Protein AF-A0A0Q2U3I1-F1 (afdb_monomer_lite)

Organism: Mycobacterium gordonae (NCBI:txid1778)

Radius of gyration: 39.9 Å; chains: 1; bounding box: 61×61×127 Å

pLDDT: mean 71.01, std 16.95, range [41.88, 94.06]

Sequence (166 aa):
MLGGHNGNKSGGDVSGTPMISEKFYTLAEVAAELDCGTREIIRRCNGAVVRDECGMRVLPGQVVRELVEQRDAAEAAYRERQRRIRENPAPHPVRERIKARKARKIEFPVLTGSMAERARLQVTATADDSDHSDVREQMQASDNRMEDYMRGALVYRKGPGARKDG

Structure (mmCIF, N/CA/C/O backbone):
data_AF-A0A0Q2U3I1-F1
#
_entry.id   AF-A0A0Q2U3I1-F1
#
loop_
_atom_site.group_PDB
_atom_site.id
_atom_site.type_symbol
_atom_site.label_atom_id
_atom_site.label_alt_id
_atom_site.label_comp_id
_atom_site.label_asym_id
_atom_site.label_entity_id
_atom_site.label_seq_id
_ato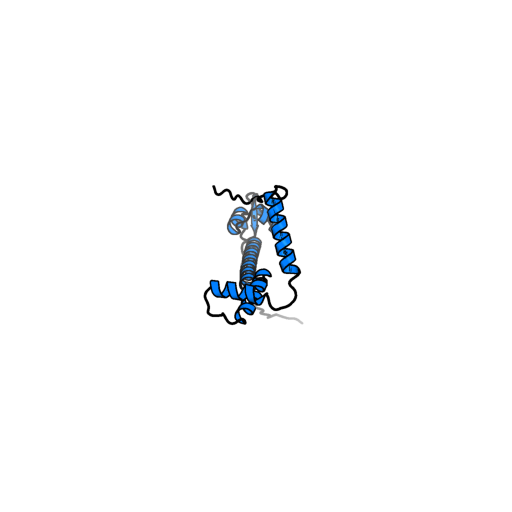m_site.pdbx_PDB_ins_code
_atom_site.Cartn_x
_atom_site.Cartn_y
_atom_site.Cartn_z
_atom_site.occupancy
_atom_site.B_iso_or_equiv
_atom_site.auth_seq_id
_atom_site.auth_comp_id
_atom_site.auth_asym_id
_atom_site.auth_atom_id
_atom_site.pdbx_PDB_model_num
ATOM 1 N N . MET A 1 1 ? -7.786 -40.341 -64.482 1.00 46.62 1 MET A N 1
ATOM 2 C CA . MET A 1 1 ? -7.337 -39.061 -65.073 1.00 46.62 1 MET A CA 1
ATOM 3 C C . MET A 1 1 ? -8.000 -37.946 -64.272 1.00 46.62 1 MET A C 1
ATOM 5 O O . MET A 1 1 ? -9.211 -37.987 -64.138 1.00 46.62 1 MET A O 1
ATOM 9 N N . LEU A 1 2 ? -7.217 -37.254 -63.433 1.00 48.59 2 LEU A N 1
ATOM 10 C CA . LEU A 1 2 ? -6.916 -35.809 -63.550 1.00 48.59 2 LEU A CA 1
ATOM 11 C C . LEU A 1 2 ? -8.190 -34.959 -63.411 1.00 48.59 2 LEU A C 1
ATOM 13 O O . LEU A 1 2 ? -8.972 -34.889 -64.343 1.00 48.59 2 LEU A O 1
ATOM 17 N N . GLY A 1 3 ? -8.506 -34.448 -62.220 1.00 41.88 3 GLY A N 1
ATOM 18 C CA . GLY A 1 3 ? -8.039 -33.136 -61.733 1.00 41.88 3 GLY A CA 1
ATOM 19 C C . GLY A 1 3 ? -9.250 -32.184 -61.763 1.00 41.88 3 GLY A C 1
ATOM 20 O O . GLY A 1 3 ? -10.106 -32.342 -62.615 1.00 41.88 3 GLY A O 1
ATOM 21 N N . GLY A 1 4 ? -9.490 -31.220 -60.886 1.00 48.12 4 GLY A N 1
ATOM 22 C CA . GLY A 1 4 ? -8.778 -30.627 -59.767 1.00 48.12 4 GLY A CA 1
ATOM 23 C C . GLY A 1 4 ? -9.569 -29.377 -59.327 1.00 48.12 4 GLY A C 1
ATOM 24 O O . GLY A 1 4 ? -10.481 -28.949 -60.030 1.00 48.12 4 GLY A O 1
ATOM 25 N N . HIS A 1 5 ? -9.119 -28.774 -58.224 1.00 47.59 5 HIS A N 1
ATOM 26 C CA . HIS A 1 5 ? -9.375 -27.400 -57.751 1.00 47.59 5 HIS A CA 1
ATOM 27 C C . HIS A 1 5 ? -10.687 -27.165 -56.979 1.00 47.59 5 HIS A C 1
ATOM 29 O O . HIS A 1 5 ? -11.778 -27.180 -57.528 1.00 47.59 5 HIS A O 1
ATOM 35 N N . ASN A 1 6 ? -10.626 -27.113 -55.644 1.00 54.56 6 ASN A N 1
ATOM 36 C CA . ASN A 1 6 ? -10.205 -25.983 -54.787 1.00 54.56 6 ASN A CA 1
ATOM 37 C C . ASN A 1 6 ? -11.102 -24.745 -54.897 1.00 54.56 6 ASN A C 1
ATOM 39 O O . ASN A 1 6 ? -11.020 -23.977 -55.850 1.00 54.56 6 ASN A O 1
ATOM 43 N N . GLY A 1 7 ? -11.861 -24.506 -53.827 1.00 49.94 7 GLY A N 1
ATOM 44 C CA . GLY A 1 7 ? -12.614 -23.277 -53.606 1.00 49.94 7 GLY A CA 1
ATOM 45 C C . GLY A 1 7 ? -13.008 -23.074 -52.144 1.00 49.94 7 GLY A C 1
ATOM 46 O O . GLY A 1 7 ? -14.093 -22.573 -51.876 1.00 49.94 7 GLY A O 1
ATOM 47 N N . ASN A 1 8 ? -12.155 -23.472 -51.194 1.00 48.88 8 ASN A N 1
ATOM 48 C CA . ASN A 1 8 ? -12.343 -23.153 -49.780 1.00 48.88 8 ASN A CA 1
ATOM 49 C C . ASN A 1 8 ? -11.997 -21.666 -49.573 1.00 48.88 8 ASN A C 1
ATOM 51 O O . ASN A 1 8 ? -10.859 -21.313 -49.278 1.00 48.88 8 ASN A O 1
ATOM 55 N N . LYS A 1 9 ? -12.966 -20.767 -49.783 1.00 53.22 9 LYS A N 1
ATOM 56 C CA . LYS A 1 9 ? -12.872 -19.372 -49.328 1.00 53.22 9 LYS A CA 1
ATOM 57 C C . LYS A 1 9 ? -13.253 -19.311 -47.850 1.00 53.22 9 LYS A C 1
ATOM 59 O O . LYS A 1 9 ? -14.296 -18.784 -47.483 1.00 53.22 9 LYS A O 1
ATOM 64 N N . SER A 1 10 ? -12.386 -19.841 -46.993 1.00 56.94 10 SER A N 1
ATOM 65 C CA . SER A 1 10 ? -12.297 -19.355 -45.621 1.00 56.94 10 SER A CA 1
ATOM 66 C C . SER A 1 10 ? -11.608 -17.996 -45.688 1.00 56.94 10 SER A C 1
ATOM 68 O O . SER A 1 10 ? -10.380 -17.909 -45.653 1.00 56.94 10 SER A O 1
ATOM 70 N N . GLY A 1 11 ? -12.408 -16.942 -45.853 1.00 46.50 11 GLY A N 1
ATOM 71 C CA . GLY A 1 11 ? -12.020 -15.594 -45.459 1.00 46.50 11 GLY A CA 1
ATOM 72 C C . GLY A 1 11 ? -11.829 -15.602 -43.950 1.00 46.50 11 GLY A C 1
ATOM 73 O O . GLY A 1 11 ? -12.731 -15.253 -43.202 1.00 46.50 11 GLY A O 1
ATOM 74 N N . GLY A 1 12 ? -10.684 -16.120 -43.511 1.00 51.06 12 GLY A N 1
ATOM 75 C CA . GLY A 1 12 ? -10.158 -15.806 -42.203 1.00 51.06 12 GLY A CA 1
ATOM 76 C C . GLY A 1 12 ? -9.795 -14.342 -42.275 1.00 51.06 12 GLY A C 1
ATOM 77 O O . GLY A 1 12 ? -8.766 -13.998 -42.856 1.00 51.06 12 GLY A O 1
ATOM 78 N N . ASP A 1 13 ? -10.677 -13.496 -41.752 1.00 48.12 13 ASP A N 1
ATOM 79 C CA . ASP A 1 13 ? -10.303 -12.165 -41.321 1.00 48.12 13 ASP A CA 1
ATOM 80 C C . ASP A 1 13 ? -9.099 -12.355 -40.409 1.00 48.12 13 ASP A C 1
ATOM 82 O O . ASP A 1 13 ? -9.203 -12.815 -39.269 1.00 48.12 13 ASP A O 1
ATOM 86 N N . VAL A 1 14 ? -7.923 -12.094 -40.972 1.00 52.19 14 VAL A N 1
ATOM 87 C CA . VAL A 1 14 ? -6.693 -11.943 -40.222 1.00 52.19 14 VAL A CA 1
ATOM 88 C C . VAL A 1 14 ? -6.959 -10.699 -39.400 1.00 52.19 14 VAL A C 1
ATOM 90 O O . VAL A 1 14 ? -6.745 -9.578 -39.859 1.00 52.19 14 VAL A O 1
ATOM 93 N N . SER A 1 15 ? -7.541 -10.896 -38.216 1.00 46.38 15 SER A N 1
ATOM 94 C CA . SER A 1 15 ? -7.588 -9.896 -37.173 1.00 46.38 15 SER A CA 1
ATOM 95 C C . SER A 1 15 ? -6.130 -9.576 -36.900 1.00 46.38 15 SER A C 1
ATOM 97 O O . SER A 1 15 ? -5.457 -10.284 -36.150 1.00 46.38 15 SER A O 1
ATOM 99 N N . GLY A 1 16 ? -5.620 -8.576 -37.614 1.00 43.59 16 GLY A N 1
ATOM 100 C CA . GLY A 1 16 ? -4.358 -7.940 -37.332 1.00 43.59 16 GLY A CA 1
ATOM 101 C C . GLY A 1 16 ? -4.506 -7.379 -35.937 1.00 43.59 16 GLY A C 1
ATOM 102 O O . GLY A 1 16 ? -4.966 -6.255 -35.757 1.00 43.59 16 GLY A O 1
ATOM 103 N N . THR A 1 17 ? -4.172 -8.194 -34.939 1.00 50.50 17 THR A N 1
ATOM 104 C CA . THR A 1 17 ? -3.746 -7.686 -33.653 1.00 50.50 17 THR A CA 1
ATOM 105 C C . THR A 1 17 ? -2.685 -6.658 -34.005 1.00 50.50 17 THR A C 1
ATOM 107 O O . THR A 1 17 ? -1.698 -7.016 -34.658 1.00 50.50 17 THR A O 1
ATOM 110 N N . PRO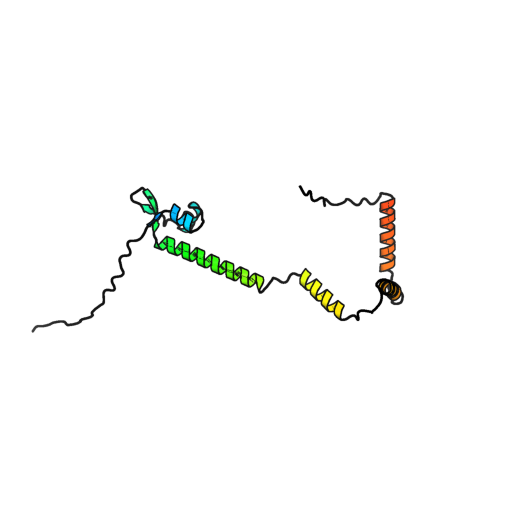 A 1 18 ? -2.902 -5.365 -33.701 1.00 48.12 18 PRO A N 1
ATOM 111 C CA . PRO A 1 18 ? -1.854 -4.398 -33.930 1.00 48.12 18 PRO A CA 1
ATOM 112 C C . PRO A 1 18 ? -0.638 -4.950 -33.197 1.00 48.12 18 PRO A C 1
ATOM 114 O O . PRO A 1 18 ? -0.752 -5.348 -32.035 1.00 48.12 18 PRO A O 1
ATOM 117 N N . MET A 1 19 ? 0.502 -5.048 -33.882 1.00 47.59 19 MET A N 1
ATOM 118 C CA . MET A 1 19 ? 1.770 -5.190 -33.186 1.00 47.59 19 MET A CA 1
ATOM 119 C C . MET A 1 19 ? 1.897 -3.927 -32.345 1.00 47.59 19 MET A C 1
ATOM 121 O O . MET A 1 19 ? 2.321 -2.880 -32.827 1.00 47.59 19 MET A O 1
ATOM 125 N N . ILE A 1 20 ? 1.374 -3.995 -31.119 1.00 57.06 20 ILE A N 1
ATOM 126 C CA . ILE A 1 20 ? 1.499 -2.956 -30.118 1.00 57.06 20 ILE A CA 1
ATOM 127 C C . ILE A 1 20 ? 2.998 -2.893 -29.906 1.00 57.06 20 ILE A C 1
ATOM 129 O O . ILE A 1 20 ? 3.555 -3.767 -29.249 1.00 57.06 20 ILE A O 1
ATOM 133 N N . SER A 1 21 ? 3.643 -1.911 -30.540 1.00 60.81 21 SER A N 1
ATOM 134 C CA . SER A 1 21 ? 5.011 -1.529 -30.225 1.00 60.81 21 SER A CA 1
ATOM 135 C C . SER A 1 21 ? 5.072 -1.452 -28.711 1.00 60.81 21 SER A C 1
ATOM 137 O O . SER A 1 21 ? 4.392 -0.617 -28.106 1.00 60.81 21 SER A O 1
ATOM 139 N N . GLU A 1 22 ? 5.766 -2.409 -28.107 1.00 71.06 22 GLU A N 1
ATOM 140 C CA . GLU A 1 22 ? 5.738 -2.592 -26.670 1.00 71.06 22 GLU A CA 1
ATOM 141 C C . GLU A 1 22 ? 6.356 -1.338 -26.057 1.00 71.06 22 GLU A C 1
ATOM 143 O O . GLU A 1 22 ? 7.525 -1.027 -26.276 1.00 71.06 22 GLU A O 1
ATOM 148 N N . LYS A 1 23 ? 5.523 -0.518 -25.408 1.00 87.12 23 LYS A N 1
ATOM 149 C CA . LYS A 1 23 ? 5.989 0.729 -24.806 1.00 87.12 23 LYS A CA 1
ATOM 150 C C . LYS A 1 23 ? 6.814 0.370 -23.582 1.00 87.12 23 LYS A C 1
ATOM 152 O O . LYS A 1 23 ? 6.317 -0.328 -22.700 1.00 87.12 23 LYS A O 1
ATOM 157 N N . PHE A 1 24 ? 8.044 0.857 -23.537 1.00 91.69 24 PHE A N 1
ATOM 158 C CA . PHE A 1 24 ? 8.917 0.735 -22.380 1.00 91.69 24 PHE A CA 1
ATOM 159 C C . PHE A 1 24 ? 8.811 1.993 -21.523 1.00 91.69 24 PHE A C 1
ATOM 161 O O . PHE A 1 24 ? 8.733 3.101 -22.049 1.00 91.69 24 PHE A O 1
ATOM 168 N N . TYR A 1 25 ? 8.814 1.805 -20.208 1.00 92.62 25 TYR A N 1
ATOM 169 C CA . TYR A 1 25 ? 8.752 2.881 -19.223 1.00 92.62 25 TYR A CA 1
ATOM 170 C C . TYR A 1 25 ? 9.962 2.797 -18.312 1.00 92.62 25 TYR A C 1
ATOM 172 O O . TYR A 1 25 ? 10.365 1.706 -17.907 1.00 92.62 25 TYR A O 1
ATOM 180 N N . THR A 1 26 ? 10.554 3.930 -17.962 1.00 93.88 26 THR A N 1
ATOM 181 C CA . THR A 1 26 ? 11.694 3.930 -17.046 1.00 93.88 26 THR A CA 1
ATOM 182 C C . THR A 1 26 ? 11.249 3.566 -15.632 1.00 93.88 26 THR A C 1
ATOM 184 O O . THR A 1 26 ? 10.137 3.876 -15.203 1.00 93.88 26 THR A O 1
ATOM 187 N N . LEU A 1 27 ? 12.141 2.949 -14.849 1.00 92.62 27 LEU A N 1
ATOM 188 C CA . LEU A 1 27 ? 11.850 2.673 -13.436 1.00 92.62 27 LEU A CA 1
ATOM 189 C C . LEU A 1 27 ? 11.479 3.933 -12.642 1.00 92.62 27 LEU A C 1
ATOM 191 O O . LEU A 1 27 ? 10.741 3.827 -11.668 1.00 92.62 27 LEU A O 1
ATOM 195 N N . ALA A 1 28 ? 12.012 5.097 -13.020 1.00 91.50 28 ALA A N 1
ATOM 196 C CA . ALA A 1 28 ? 11.724 6.359 -12.349 1.00 91.50 28 ALA A CA 1
ATOM 197 C C . ALA A 1 28 ? 10.279 6.816 -12.596 1.00 91.50 28 ALA A C 1
ATOM 199 O O . ALA A 1 28 ? 9.595 7.185 -11.646 1.00 91.50 28 ALA A O 1
ATOM 200 N N . GLU A 1 29 ? 9.801 6.731 -13.840 1.00 92.81 29 GLU A N 1
ATOM 201 C CA . GLU A 1 29 ? 8.411 7.053 -14.191 1.00 92.81 29 GLU A CA 1
ATOM 202 C C . GLU A 1 29 ? 7.433 6.115 -13.481 1.00 92.81 29 GLU A C 1
ATOM 204 O O . GLU A 1 29 ? 6.478 6.567 -12.857 1.00 92.81 29 GLU A O 1
ATOM 209 N N . VAL A 1 30 ? 7.715 4.809 -13.497 1.00 92.94 30 VAL A N 1
ATOM 210 C CA . VAL A 1 30 ? 6.863 3.808 -12.837 1.00 92.94 30 VAL A CA 1
ATOM 211 C C . VAL A 1 30 ? 6.860 3.989 -11.313 1.00 92.94 30 VAL A C 1
ATOM 213 O O . VAL A 1 30 ? 5.830 3.806 -10.671 1.00 92.94 30 VAL A O 1
ATOM 216 N N . ALA A 1 31 ? 7.992 4.378 -10.718 1.00 93.31 31 ALA A N 1
ATOM 217 C CA . ALA A 1 31 ? 8.089 4.670 -9.286 1.00 93.31 31 ALA A CA 1
ATOM 218 C C . ALA A 1 31 ? 7.249 5.877 -8.872 1.00 93.31 31 ALA A C 1
ATOM 220 O O . ALA A 1 31 ? 6.576 5.818 -7.843 1.00 93.31 31 ALA A O 1
ATOM 221 N N . ALA A 1 32 ? 7.275 6.940 -9.678 1.00 92.38 32 ALA A N 1
ATOM 222 C CA . ALA A 1 32 ? 6.460 8.124 -9.448 1.00 92.38 32 ALA A CA 1
ATOM 223 C C . ALA A 1 32 ? 4.960 7.811 -9.574 1.00 92.38 32 ALA A C 1
ATOM 225 O O . ALA A 1 32 ? 4.177 8.249 -8.739 1.00 92.38 32 ALA A O 1
ATOM 226 N N . GLU A 1 33 ? 4.570 7.005 -10.565 1.00 90.25 33 GLU A N 1
ATOM 227 C CA . GLU A 1 33 ? 3.166 6.639 -10.801 1.00 90.25 33 GLU A CA 1
ATOM 228 C C . GLU A 1 33 ? 2.581 5.745 -9.691 1.00 90.25 33 GLU A C 1
ATOM 230 O O . GLU A 1 33 ? 1.404 5.840 -9.340 1.00 90.25 33 GLU A O 1
ATOM 235 N N . LEU A 1 34 ? 3.399 4.856 -9.124 1.00 90.31 34 LEU A N 1
ATOM 236 C CA . LEU A 1 34 ? 2.976 3.895 -8.101 1.00 90.31 34 LEU A CA 1
ATOM 237 C C . LEU A 1 34 ? 3.233 4.366 -6.662 1.00 90.31 34 LEU A C 1
ATOM 239 O O . LEU A 1 34 ? 2.970 3.597 -5.738 1.00 90.31 34 LEU A O 1
ATOM 243 N N . ASP A 1 35 ? 3.765 5.579 -6.479 1.00 90.75 35 ASP A N 1
ATOM 244 C CA . ASP A 1 35 ? 4.190 6.142 -5.188 1.00 90.75 35 ASP A CA 1
ATOM 245 C C . ASP A 1 35 ? 5.019 5.146 -4.351 1.00 90.75 35 ASP A C 1
ATOM 247 O O . ASP A 1 35 ? 4.762 4.880 -3.176 1.00 90.75 35 ASP A O 1
ATOM 251 N N . CYS A 1 36 ? 6.004 4.507 -4.992 1.00 89.69 36 CYS A N 1
ATOM 252 C CA . CYS A 1 36 ? 6.828 3.487 -4.347 1.00 89.69 36 CYS A CA 1
ATOM 253 C C . CYS A 1 36 ? 8.304 3.582 -4.740 1.00 89.69 36 CYS A C 1
ATOM 255 O O . CYS A 1 36 ? 8.689 4.154 -5.759 1.00 89.69 36 CYS A O 1
ATOM 257 N N . GLY A 1 37 ? 9.175 3.011 -3.907 1.00 92.81 37 GLY A N 1
ATOM 258 C CA . GLY A 1 37 ? 10.613 3.046 -4.156 1.00 92.81 37 GLY A CA 1
ATOM 259 C C . GLY A 1 37 ? 11.015 2.178 -5.353 1.00 92.81 37 GLY A C 1
ATOM 260 O O . GLY A 1 37 ? 10.561 1.045 -5.498 1.00 92.81 37 GLY A O 1
ATOM 261 N N . THR A 1 38 ? 11.984 2.627 -6.154 1.00 90.81 38 THR A N 1
ATOM 262 C CA . THR A 1 38 ? 12.513 1.843 -7.294 1.00 90.81 38 THR A CA 1
ATOM 263 C C . THR A 1 38 ? 13.032 0.456 -6.888 1.00 90.81 38 THR A C 1
ATOM 265 O O . THR A 1 38 ? 12.893 -0.509 -7.638 1.00 90.81 38 THR A O 1
ATOM 268 N N . ARG A 1 39 ? 13.590 0.311 -5.675 1.00 91.00 39 ARG A N 1
ATOM 269 C CA . ARG A 1 39 ? 13.991 -0.995 -5.108 1.00 91.00 39 ARG A CA 1
ATOM 270 C C . ARG A 1 39 ? 12.806 -1.925 -4.861 1.00 91.00 39 ARG A C 1
ATOM 272 O O . ARG A 1 39 ? 12.948 -3.137 -5.000 1.00 91.00 39 ARG A O 1
ATOM 279 N N . GLU A 1 40 ? 11.670 -1.370 -4.463 1.00 90.38 40 GLU A N 1
ATOM 280 C CA . GLU A 1 40 ? 10.451 -2.134 -4.232 1.00 90.38 40 GLU A CA 1
ATOM 281 C C . GLU A 1 40 ? 9.876 -2.640 -5.552 1.00 90.38 40 GLU A C 1
ATOM 283 O O . GLU A 1 40 ? 9.563 -3.823 -5.655 1.00 90.38 40 GLU A O 1
ATOM 288 N N . ILE A 1 41 ? 9.859 -1.796 -6.586 1.00 90.75 41 ILE A N 1
ATOM 289 C CA . ILE A 1 41 ? 9.456 -2.190 -7.943 1.00 90.75 41 ILE A CA 1
ATOM 290 C C . ILE A 1 41 ? 10.331 -3.333 -8.455 1.00 90.75 41 ILE A C 1
ATOM 292 O O . ILE A 1 41 ? 9.805 -4.351 -8.895 1.00 90.75 41 ILE A O 1
ATOM 296 N N . ILE A 1 42 ? 11.658 -3.226 -8.323 1.00 90.94 42 ILE A N 1
ATOM 297 C CA . ILE A 1 42 ? 12.589 -4.294 -8.728 1.00 90.94 42 ILE A CA 1
ATOM 298 C C . ILE A 1 42 ? 12.266 -5.614 -8.013 1.00 90.94 42 ILE A C 1
ATOM 300 O O . ILE A 1 42 ? 12.289 -6.670 -8.643 1.00 90.94 42 ILE A O 1
ATOM 304 N N . ARG A 1 43 ? 11.940 -5.561 -6.714 1.00 90.38 43 ARG A N 1
ATOM 305 C CA . ARG A 1 43 ? 11.562 -6.745 -5.932 1.00 90.38 43 ARG A CA 1
ATOM 306 C C . ARG A 1 43 ? 10.229 -7.337 -6.395 1.00 90.38 43 ARG A C 1
ATOM 308 O O . ARG A 1 43 ? 10.114 -8.552 -6.451 1.00 90.38 43 ARG A O 1
ATOM 315 N N . ARG A 1 44 ? 9.239 -6.504 -6.723 1.00 87.94 44 ARG A N 1
ATOM 316 C CA . ARG A 1 44 ? 7.925 -6.957 -7.214 1.00 87.94 44 ARG A CA 1
ATOM 317 C C . ARG A 1 44 ? 8.005 -7.545 -8.627 1.00 87.94 44 ARG A C 1
ATOM 319 O O . ARG A 1 44 ? 7.278 -8.479 -8.933 1.00 87.94 44 ARG A O 1
ATOM 326 N N . CYS A 1 45 ? 8.915 -7.038 -9.457 1.00 86.88 45 CYS A N 1
ATOM 327 C CA . CYS A 1 45 ? 9.038 -7.421 -10.865 1.00 86.88 45 CYS A CA 1
ATOM 328 C C . CYS A 1 45 ? 9.904 -8.667 -11.120 1.00 86.88 45 CYS A C 1
ATOM 330 O O . CYS A 1 45 ? 10.037 -9.053 -12.276 1.00 86.88 45 CYS A O 1
ATOM 332 N N . ASN A 1 46 ? 10.537 -9.270 -10.101 1.00 82.12 46 ASN A N 1
ATOM 333 C CA . ASN A 1 46 ? 11.290 -10.539 -10.191 1.00 82.12 46 ASN A CA 1
ATOM 334 C C . ASN A 1 46 ? 12.195 -10.704 -11.436 1.00 82.12 46 ASN A C 1
ATOM 336 O O . ASN A 1 46 ? 12.299 -11.789 -12.001 1.00 82.12 46 ASN A O 1
ATOM 340 N N . GLY A 1 47 ? 12.874 -9.637 -11.867 1.00 82.12 47 GLY A N 1
ATOM 341 C CA . GLY A 1 47 ? 13.786 -9.684 -13.019 1.00 82.12 47 GLY A CA 1
ATOM 342 C C . GLY A 1 47 ? 13.192 -9.259 -14.366 1.00 82.12 47 GLY A C 1
ATOM 343 O O . GLY A 1 47 ? 13.921 -9.258 -15.348 1.00 82.12 47 GLY A O 1
ATOM 344 N N . ALA A 1 48 ? 11.940 -8.795 -14.422 1.00 87.06 48 ALA A N 1
ATOM 345 C CA . ALA A 1 48 ? 11.340 -8.216 -15.634 1.00 87.06 48 ALA A CA 1
ATOM 346 C C . ALA A 1 48 ? 11.918 -6.838 -16.034 1.00 87.06 48 ALA A C 1
ATOM 348 O O . ALA A 1 48 ? 11.479 -6.223 -17.003 1.00 87.06 48 ALA A O 1
ATOM 349 N N . VAL A 1 49 ? 12.895 -6.331 -15.275 1.00 90.88 49 VAL A N 1
ATOM 350 C CA . VAL A 1 49 ? 13.588 -5.073 -15.564 1.00 90.88 49 VAL A CA 1
ATOM 351 C C . VAL A 1 49 ? 14.641 -5.322 -16.634 1.00 90.88 49 VAL A C 1
ATOM 353 O O . VAL A 1 49 ? 15.623 -6.027 -16.398 1.00 90.88 49 VAL A O 1
ATOM 356 N N . VAL A 1 50 ? 14.466 -4.676 -17.778 1.00 91.25 50 VAL A N 1
ATOM 357 C CA . VAL A 1 50 ? 15.379 -4.747 -18.919 1.00 91.25 50 VAL A CA 1
ATOM 358 C C . VAL A 1 50 ? 16.230 -3.481 -18.978 1.00 91.25 50 VAL A C 1
ATOM 360 O O . VAL A 1 50 ? 15.927 -2.482 -18.321 1.00 91.25 50 VAL A O 1
ATOM 363 N N . ARG A 1 51 ? 17.330 -3.516 -19.733 1.00 92.75 51 ARG A N 1
ATOM 364 C CA . ARG A 1 51 ? 18.079 -2.307 -20.086 1.00 92.75 51 ARG A CA 1
ATOM 365 C C . ARG A 1 51 ? 17.748 -1.915 -21.517 1.00 92.75 51 ARG A C 1
ATOM 367 O O . ARG A 1 51 ? 17.736 -2.791 -22.376 1.00 92.75 51 ARG A O 1
ATOM 374 N N . ASP A 1 52 ? 17.479 -0.637 -21.741 1.00 90.31 52 ASP A N 1
ATOM 375 C CA . ASP A 1 52 ? 17.301 -0.096 -23.086 1.00 90.31 52 ASP A CA 1
ATOM 376 C C . ASP A 1 52 ? 18.652 0.131 -23.792 1.00 90.31 52 ASP A C 1
ATOM 378 O O . ASP A 1 52 ? 19.726 -0.141 -23.243 1.00 90.31 52 ASP A O 1
ATOM 382 N N . GLU A 1 53 ? 18.592 0.655 -25.016 1.00 89.44 53 GLU A N 1
ATOM 383 C CA . GLU A 1 53 ? 19.761 0.989 -25.841 1.00 89.44 53 GLU A CA 1
ATOM 384 C C . GLU A 1 53 ? 20.670 2.050 -25.193 1.00 89.44 53 GLU A C 1
ATOM 386 O O . GLU A 1 53 ? 21.873 2.085 -25.447 1.00 89.44 53 GLU A O 1
ATOM 391 N N . CYS A 1 54 ? 20.119 2.872 -24.297 1.00 89.50 54 CYS A N 1
ATOM 392 C CA . CYS A 1 54 ? 20.833 3.880 -23.516 1.00 89.50 54 CYS A CA 1
ATOM 393 C C . CYS A 1 54 ? 21.406 3.320 -22.197 1.00 89.50 54 CYS A C 1
ATOM 395 O O . CYS A 1 54 ? 22.035 4.052 -21.431 1.00 89.50 54 CYS A O 1
ATOM 397 N N . GLY A 1 55 ? 21.188 2.035 -21.896 1.00 91.00 55 GLY A N 1
ATOM 398 C CA . GLY A 1 55 ? 21.593 1.388 -20.647 1.00 91.00 55 GLY A CA 1
ATOM 399 C C . GLY A 1 55 ? 20.696 1.705 -19.442 1.00 91.00 55 GLY A C 1
ATOM 400 O O . GLY A 1 55 ? 21.023 1.312 -18.314 1.00 91.00 55 GLY A O 1
ATOM 401 N N . MET A 1 56 ? 19.568 2.383 -19.654 1.00 90.88 56 MET A N 1
ATOM 402 C CA . MET A 1 56 ? 18.588 2.735 -18.631 1.00 90.88 56 MET A CA 1
ATOM 403 C C . MET A 1 56 ? 17.717 1.535 -18.280 1.00 90.88 56 MET A C 1
ATOM 405 O O . MET A 1 56 ? 17.377 0.711 -19.122 1.00 90.88 56 MET A O 1
ATOM 409 N N . ARG A 1 57 ? 17.334 1.430 -17.005 1.00 91.81 57 ARG A N 1
ATOM 410 C CA . ARG A 1 57 ? 16.449 0.360 -16.534 1.00 91.81 57 ARG A CA 1
ATOM 411 C C . ARG A 1 57 ? 15.002 0.689 -16.877 1.00 91.81 57 ARG A C 1
ATOM 413 O O . ARG A 1 57 ? 14.441 1.639 -16.322 1.00 91.81 57 ARG A O 1
ATOM 420 N N . VAL A 1 58 ? 14.414 -0.135 -17.732 1.00 94.06 58 VAL A N 1
ATOM 421 C CA . VAL A 1 58 ? 13.054 0.016 -18.238 1.00 94.06 58 VAL A CA 1
ATOM 422 C C . VAL A 1 58 ? 12.205 -1.216 -17.940 1.00 94.06 58 VAL A C 1
ATOM 424 O O . VAL A 1 58 ? 12.714 -2.325 -17.761 1.00 94.06 58 VAL A O 1
ATOM 427 N N . LEU A 1 59 ? 10.898 -1.003 -17.867 1.00 93.12 59 LEU A N 1
ATOM 428 C CA . LEU A 1 59 ? 9.876 -2.024 -17.708 1.00 93.12 59 LEU A CA 1
ATOM 429 C C . LEU A 1 59 ? 8.981 -2.062 -18.950 1.00 93.12 59 LEU A C 1
ATOM 431 O O . LEU A 1 59 ? 8.584 -0.999 -19.439 1.00 93.12 59 LEU A O 1
ATOM 435 N N . PRO A 1 60 ? 8.620 -3.260 -19.440 1.00 92.56 60 PRO A N 1
ATOM 436 C CA . PRO A 1 60 ? 7.602 -3.399 -20.470 1.00 92.56 60 PRO A CA 1
ATOM 437 C C . PRO A 1 60 ? 6.250 -2.884 -19.974 1.00 92.56 60 PRO A C 1
ATOM 439 O O . PRO A 1 60 ? 5.863 -3.107 -18.824 1.00 92.56 60 PRO A O 1
ATOM 442 N N . GLY A 1 61 ? 5.489 -2.239 -20.854 1.00 90.88 61 GLY A N 1
ATOM 443 C CA . GLY A 1 61 ? 4.187 -1.666 -20.518 1.00 90.88 61 GLY A CA 1
ATOM 444 C C . GLY A 1 61 ? 3.165 -2.688 -20.016 1.00 90.88 61 GLY A C 1
ATOM 445 O O . GLY A 1 61 ? 2.271 -2.315 -19.261 1.00 90.88 61 GLY A O 1
ATOM 446 N N . GLN A 1 62 ? 3.301 -3.967 -20.384 1.00 90.06 62 GLN A N 1
ATOM 447 C CA . GLN A 1 62 ? 2.475 -5.051 -19.837 1.00 90.06 62 GLN A CA 1
ATOM 448 C C . GLN A 1 62 ? 2.696 -5.204 -18.327 1.00 90.06 62 GLN A C 1
ATOM 450 O O . GLN A 1 62 ? 1.741 -5.151 -17.558 1.00 90.06 62 GLN A O 1
ATOM 455 N N . VAL A 1 63 ? 3.960 -5.258 -17.899 1.00 91.50 63 VAL A N 1
ATOM 456 C CA . VAL A 1 63 ? 4.346 -5.364 -16.483 1.00 91.50 63 VAL A CA 1
ATOM 457 C C . VAL A 1 63 ? 3.899 -4.131 -15.701 1.00 91.50 63 VAL A C 1
ATOM 459 O O . VAL A 1 63 ? 3.399 -4.244 -14.586 1.00 91.50 63 VAL A O 1
ATOM 462 N N . VAL A 1 64 ? 4.031 -2.937 -16.288 1.00 91.94 64 VAL A N 1
ATOM 463 C CA . VAL A 1 64 ? 3.543 -1.700 -15.655 1.00 91.94 64 VAL A CA 1
ATOM 464 C C . VAL A 1 64 ? 2.033 -1.760 -15.431 1.00 91.94 64 VAL A C 1
ATOM 466 O O . VAL A 1 64 ? 1.558 -1.391 -14.360 1.00 91.94 64 VAL A O 1
ATOM 469 N N . ARG A 1 65 ? 1.278 -2.264 -16.412 1.00 91.06 65 ARG A N 1
ATOM 470 C CA . ARG A 1 65 ? -0.176 -2.402 -16.307 1.00 91.06 65 ARG A CA 1
ATOM 471 C C . ARG A 1 65 ? -0.567 -3.376 -15.194 1.00 91.06 65 ARG A C 1
ATOM 473 O O . ARG A 1 65 ? -1.408 -3.028 -14.373 1.00 91.06 65 ARG A O 1
ATOM 480 N N . GLU A 1 66 ? 0.110 -4.518 -15.096 1.00 91.50 66 GLU A N 1
ATOM 481 C CA . GLU A 1 66 ? -0.091 -5.478 -14.001 1.00 91.50 66 GLU A CA 1
ATOM 482 C C . GLU A 1 66 ? 0.185 -4.857 -12.622 1.00 91.50 66 GLU A C 1
ATOM 484 O O . GLU A 1 66 ? -0.570 -5.077 -11.676 1.00 91.50 66 GLU A O 1
ATOM 489 N N . LEU A 1 67 ? 1.242 -4.047 -12.489 1.00 91.44 67 LEU A N 1
ATOM 490 C CA . LEU A 1 67 ? 1.554 -3.366 -11.228 1.00 91.44 67 LEU A CA 1
ATOM 491 C C . LEU A 1 67 ? 0.470 -2.357 -10.825 1.00 91.44 67 LEU A C 1
ATOM 493 O O . LEU A 1 67 ? 0.132 -2.263 -9.642 1.00 91.44 67 LEU A O 1
ATOM 497 N N . VAL A 1 68 ? -0.072 -1.613 -11.792 1.00 91.44 68 VAL A N 1
ATOM 498 C CA . VAL A 1 68 ? -1.175 -0.669 -11.558 1.00 91.44 68 VAL A CA 1
ATOM 499 C C . VAL A 1 68 ? -2.441 -1.420 -11.152 1.00 91.44 68 VAL A C 1
ATOM 501 O O . VAL A 1 68 ? -3.059 -1.078 -10.146 1.00 91.44 68 VAL A O 1
ATOM 504 N N . GLU A 1 69 ? -2.788 -2.497 -11.857 1.00 91.88 69 GLU A N 1
ATOM 505 C CA . GLU A 1 69 ? -3.946 -3.332 -11.523 1.00 91.88 69 GLU A CA 1
ATOM 506 C C . GLU A 1 69 ? -3.836 -3.924 -10.110 1.00 91.88 69 GLU A C 1
ATOM 508 O O . GLU A 1 69 ? -4.808 -3.923 -9.352 1.00 91.88 69 GLU A O 1
ATOM 513 N N . GLN A 1 70 ? -2.642 -4.366 -9.704 1.00 90.69 70 GLN A N 1
ATOM 514 C CA . GLN A 1 70 ? -2.391 -4.846 -8.342 1.00 90.69 70 GLN A CA 1
ATOM 515 C C . GLN A 1 70 ? -2.572 -3.748 -7.286 1.00 90.69 70 GLN A C 1
ATOM 517 O O . GLN A 1 70 ? -3.134 -4.018 -6.220 1.00 90.69 70 GLN A O 1
ATOM 522 N N . ARG A 1 71 ? -2.110 -2.518 -7.558 1.00 90.50 71 ARG A N 1
ATOM 523 C CA . ARG A 1 71 ? -2.314 -1.364 -6.666 1.00 90.50 71 ARG A CA 1
ATOM 524 C C . ARG A 1 71 ? -3.804 -1.086 -6.493 1.00 90.50 71 ARG A C 1
ATOM 526 O O . ARG A 1 71 ? -4.286 -1.012 -5.364 1.00 90.50 71 ARG A O 1
ATOM 533 N N . ASP A 1 72 ? -4.531 -0.993 -7.598 1.00 91.19 72 ASP A N 1
ATOM 534 C CA . ASP A 1 72 ? -5.949 -0.640 -7.591 1.00 91.19 72 ASP A CA 1
ATOM 535 C C . ASP A 1 72 ? -6.795 -1.739 -6.918 1.00 91.19 72 ASP A C 1
ATOM 537 O O . ASP A 1 72 ? -7.697 -1.443 -6.129 1.00 91.19 72 ASP A O 1
ATOM 541 N N . ALA A 1 73 ? -6.452 -3.014 -7.131 1.00 90.81 73 ALA A N 1
ATOM 542 C CA . ALA A 1 73 ? -7.069 -4.141 -6.432 1.00 90.81 73 ALA A CA 1
ATOM 543 C C . ALA A 1 73 ? -6.804 -4.103 -4.915 1.00 90.81 73 ALA A C 1
ATOM 545 O O . ALA A 1 73 ? -7.716 -4.339 -4.115 1.00 90.81 73 ALA A O 1
ATOM 546 N N . ALA A 1 74 ? -5.577 -3.774 -4.500 1.00 88.00 74 ALA A N 1
ATOM 547 C CA . ALA A 1 74 ? -5.224 -3.640 -3.089 1.00 88.00 74 ALA A CA 1
ATOM 548 C C . ALA A 1 74 ? -5.965 -2.469 -2.423 1.00 88.00 74 ALA A C 1
ATOM 550 O O . ALA A 1 74 ? -6.470 -2.610 -1.305 1.00 88.00 74 ALA A O 1
ATOM 551 N N . GLU A 1 75 ? -6.092 -1.334 -3.112 1.00 89.31 75 GLU A N 1
ATOM 552 C CA . GLU A 1 75 ? -6.883 -0.202 -2.633 1.00 89.31 75 GLU A CA 1
ATOM 553 C C . GLU A 1 75 ? -8.368 -0.545 -2.505 1.00 89.31 75 GLU A C 1
ATOM 555 O O . GLU A 1 75 ? -8.991 -0.215 -1.491 1.00 89.31 75 GLU A O 1
ATOM 560 N N . ALA A 1 76 ? -8.940 -1.231 -3.496 1.00 90.56 76 ALA A N 1
ATOM 561 C CA . ALA A 1 76 ? -10.328 -1.678 -3.453 1.00 90.56 76 ALA A CA 1
ATOM 562 C C . ALA A 1 76 ? -10.573 -2.604 -2.250 1.00 90.56 76 ALA A C 1
ATOM 564 O O . ALA A 1 76 ? -11.499 -2.372 -1.465 1.00 90.56 76 ALA A O 1
ATOM 565 N N . ALA A 1 77 ? -9.690 -3.584 -2.036 1.00 88.44 77 ALA A N 1
ATOM 566 C CA . ALA A 1 77 ? -9.750 -4.483 -0.889 1.00 88.44 77 ALA A CA 1
ATOM 567 C C . ALA A 1 77 ? -9.605 -3.734 0.448 1.00 88.44 77 ALA A C 1
ATOM 569 O O . ALA A 1 77 ? -10.321 -4.026 1.411 1.00 88.44 77 ALA A O 1
ATOM 570 N N . TYR A 1 78 ? -8.718 -2.735 0.526 1.00 88.62 78 TYR A N 1
ATOM 571 C CA . TYR A 1 78 ? -8.564 -1.901 1.718 1.00 88.62 78 TYR A CA 1
ATOM 572 C C . TYR A 1 78 ? -9.838 -1.102 2.022 1.00 88.62 78 TYR A C 1
ATOM 574 O O . TYR A 1 78 ? -10.299 -1.089 3.168 1.00 88.62 78 TYR A O 1
ATOM 582 N N . ARG A 1 79 ? -10.447 -0.476 1.007 1.00 88.62 79 ARG A N 1
ATOM 583 C CA . ARG A 1 79 ? -11.703 0.277 1.156 1.00 88.62 79 ARG A CA 1
ATOM 584 C C . ARG A 1 79 ? -12.845 -0.626 1.612 1.00 88.62 79 ARG A C 1
ATOM 586 O O . ARG A 1 79 ? -13.577 -0.261 2.533 1.00 88.62 79 ARG A O 1
ATOM 593 N N . GLU A 1 80 ? -12.966 -1.820 1.039 1.00 86.44 80 GLU A N 1
ATOM 594 C CA . GLU A 1 80 ? -13.973 -2.792 1.466 1.00 86.44 80 GLU A CA 1
ATOM 595 C C . GLU A 1 80 ? -13.732 -3.259 2.908 1.00 86.44 80 GLU A C 1
ATOM 597 O O . GLU A 1 80 ? -14.662 -3.306 3.717 1.00 86.44 80 GLU A O 1
ATOM 602 N N . ARG A 1 81 ? -12.477 -3.529 3.283 1.00 85.94 81 ARG A N 1
ATOM 603 C CA . ARG A 1 81 ? -12.121 -3.893 4.659 1.00 85.94 81 ARG A CA 1
ATOM 604 C C . ARG A 1 81 ? -12.503 -2.796 5.650 1.00 85.94 81 ARG A C 1
ATOM 606 O O . ARG A 1 81 ? -13.087 -3.093 6.690 1.00 85.94 81 ARG A O 1
ATOM 613 N N . GLN A 1 82 ? -12.215 -1.537 5.326 1.00 85.88 82 GLN A N 1
ATOM 614 C CA . GLN A 1 82 ? -12.602 -0.389 6.150 1.00 85.88 82 GLN A CA 1
ATOM 615 C C . GLN A 1 82 ? -14.122 -0.270 6.284 1.00 85.88 82 GLN A C 1
ATOM 617 O O . GLN A 1 82 ? -14.626 -0.005 7.376 1.00 85.88 82 GLN A O 1
ATOM 622 N N . ARG A 1 83 ? -14.864 -0.525 5.202 1.00 87.25 83 ARG A N 1
ATOM 623 C CA . ARG A 1 83 ? -16.328 -0.575 5.234 1.00 87.25 83 ARG A CA 1
ATOM 624 C C . ARG A 1 83 ? -16.831 -1.666 6.184 1.00 87.25 83 ARG A C 1
ATOM 626 O O . ARG A 1 83 ? -17.615 -1.359 7.076 1.00 87.25 83 ARG A O 1
ATOM 633 N N . ARG A 1 84 ? -16.308 -2.892 6.079 1.00 82.25 84 ARG A N 1
ATOM 634 C CA . ARG A 1 84 ? -16.682 -4.014 6.962 1.00 82.25 84 ARG A CA 1
ATOM 635 C C . ARG A 1 84 ? -16.382 -3.731 8.437 1.00 82.25 84 ARG A C 1
ATOM 637 O O . ARG A 1 84 ? -17.192 -4.068 9.291 1.00 82.25 84 ARG A O 1
ATOM 644 N N . ILE A 1 85 ? -15.257 -3.080 8.745 1.00 83.12 85 ILE A N 1
ATOM 645 C CA . ILE A 1 85 ? -14.907 -2.686 10.123 1.00 83.12 85 ILE A CA 1
ATOM 646 C C . ILE A 1 85 ? -15.901 -1.654 10.679 1.00 83.12 85 ILE A C 1
ATOM 648 O O . ILE A 1 85 ? -16.250 -1.713 11.858 1.00 83.12 85 ILE A O 1
ATOM 652 N N . ARG A 1 86 ? -16.362 -0.709 9.848 1.00 77.75 86 ARG A N 1
ATOM 653 C CA . ARG A 1 86 ? -17.372 0.285 10.249 1.00 77.75 86 ARG A CA 1
ATOM 654 C C . ARG A 1 86 ? -18.752 -0.338 10.438 1.00 77.75 86 ARG A C 1
ATOM 656 O O . ARG A 1 86 ? -19.445 0.032 11.379 1.00 77.75 86 ARG A O 1
ATOM 663 N N . GLU A 1 87 ? -19.142 -1.252 9.554 1.00 80.25 87 GLU A N 1
ATOM 664 C CA . GLU A 1 87 ? -20.450 -1.916 9.591 1.00 80.25 87 GLU A CA 1
ATOM 665 C C . GLU A 1 87 ? -20.541 -2.954 10.715 1.00 80.25 87 GLU A C 1
ATOM 667 O O . GLU A 1 87 ? -21.599 -3.108 11.320 1.00 80.25 87 GLU A O 1
ATOM 672 N N . ASN A 1 88 ? -19.434 -3.625 11.038 1.00 73.81 88 ASN A N 1
ATOM 673 C CA . ASN A 1 88 ? -19.387 -4.654 12.068 1.00 73.81 88 ASN A CA 1
ATOM 674 C C . ASN A 1 88 ? -18.237 -4.384 13.055 1.00 73.81 88 ASN A C 1
ATOM 676 O O . ASN A 1 88 ? -17.209 -5.073 13.032 1.00 73.81 88 ASN A O 1
ATOM 680 N N . PRO A 1 89 ? -18.358 -3.342 13.903 1.00 68.44 89 PRO A N 1
ATOM 681 C CA . PRO A 1 89 ? -17.350 -3.059 14.908 1.00 68.44 89 PRO A CA 1
ATOM 682 C C . PRO A 1 89 ? -17.257 -4.258 15.849 1.00 68.44 89 PRO A C 1
ATOM 684 O O . PRO A 1 89 ? -18.264 -4.684 16.415 1.00 68.44 89 PRO A O 1
ATOM 687 N N . ALA A 1 90 ? -16.047 -4.794 16.018 1.00 70.56 90 ALA A N 1
ATOM 688 C CA . ALA A 1 90 ? -15.817 -5.931 16.898 1.00 70.56 90 ALA A CA 1
ATOM 689 C C . ALA A 1 90 ? -16.457 -5.682 18.281 1.00 70.56 90 ALA A C 1
ATOM 691 O O . ALA A 1 90 ? -16.352 -4.562 18.809 1.00 70.56 90 ALA A O 1
ATOM 692 N N . PRO A 1 91 ? -17.123 -6.691 18.873 1.00 63.78 91 PRO A N 1
ATOM 693 C CA . PRO A 1 91 ? -17.768 -6.543 20.167 1.00 63.78 91 PRO A CA 1
ATOM 694 C C . PRO A 1 91 ? -16.722 -6.131 21.201 1.00 63.78 91 PRO A C 1
ATOM 696 O O . PRO A 1 91 ? -15.771 -6.852 21.497 1.00 63.78 91 PRO A O 1
ATOM 699 N N . HIS A 1 92 ? -16.866 -4.913 21.722 1.00 71.81 92 HIS A N 1
ATOM 700 C CA . HIS A 1 92 ? -15.972 -4.400 22.746 1.00 71.81 92 HIS A CA 1
ATOM 701 C C . HIS A 1 92 ? -16.542 -4.805 24.112 1.00 71.81 92 HIS A C 1
ATOM 703 O O . HIS A 1 92 ? -17.594 -4.279 24.494 1.00 71.81 92 HIS A O 1
ATOM 709 N N . PRO A 1 93 ? -15.856 -5.649 24.905 1.00 70.94 93 PRO A N 1
ATOM 710 C CA . PRO A 1 93 ? -16.425 -6.256 26.115 1.00 70.94 93 PRO A CA 1
ATOM 711 C C . PRO A 1 93 ? -16.902 -5.208 27.131 1.00 70.94 93 PRO A C 1
ATOM 713 O O . PRO A 1 93 ? -17.922 -5.369 27.798 1.00 70.94 93 PRO A O 1
ATOM 716 N N . VAL A 1 94 ? -16.218 -4.061 27.209 1.00 74.94 94 VAL A N 1
ATOM 717 C CA . VAL A 1 94 ? -16.648 -2.932 28.055 1.00 74.94 94 VAL A CA 1
ATOM 718 C C . VAL A 1 94 ? -17.937 -2.272 27.546 1.00 74.94 94 VAL A C 1
ATOM 720 O O . VAL A 1 94 ? -18.790 -1.913 28.356 1.00 74.94 94 VAL A O 1
ATOM 723 N N . ARG A 1 95 ? -18.122 -2.124 26.225 1.00 74.19 95 ARG A N 1
ATOM 724 C CA . ARG A 1 95 ? -19.345 -1.529 25.658 1.00 74.19 95 ARG A CA 1
ATOM 725 C C . ARG A 1 95 ? -20.544 -2.437 25.907 1.00 74.19 95 ARG A C 1
ATOM 727 O O . ARG A 1 95 ? -21.602 -1.938 26.279 1.00 74.19 95 ARG A O 1
ATOM 734 N N . GLU A 1 96 ? -20.359 -3.748 25.790 1.00 78.25 96 GLU A N 1
ATOM 735 C CA . GLU A 1 96 ? -21.399 -4.729 26.108 1.00 78.25 96 GLU A CA 1
ATOM 736 C C . GLU A 1 96 ? -21.754 -4.726 27.598 1.00 78.25 96 GLU A C 1
ATOM 738 O O . GLU A 1 96 ? -22.932 -4.628 27.940 1.00 78.25 96 GLU A O 1
ATOM 743 N N . ARG A 1 97 ? -20.757 -4.689 28.497 1.00 72.75 97 ARG A N 1
ATOM 744 C CA . ARG A 1 97 ? -20.992 -4.540 29.947 1.00 72.75 97 ARG A CA 1
ATOM 745 C C . ARG A 1 97 ? -21.746 -3.253 30.290 1.00 72.75 97 ARG A C 1
ATOM 747 O O . ARG A 1 97 ? -22.645 -3.277 31.130 1.00 72.75 97 ARG A O 1
ATOM 754 N N . ILE A 1 98 ? -21.417 -2.129 29.648 1.00 78.06 98 ILE A N 1
ATOM 755 C CA . ILE A 1 98 ? -22.124 -0.853 29.852 1.00 78.06 98 ILE A CA 1
ATOM 756 C C . ILE A 1 98 ? -23.561 -0.936 29.324 1.00 78.06 98 ILE A C 1
ATOM 758 O O . ILE A 1 98 ? -24.477 -0.480 30.010 1.00 78.06 98 ILE A O 1
ATOM 762 N N . LYS A 1 99 ? -23.775 -1.524 28.140 1.00 78.69 99 LYS A N 1
ATOM 763 C CA . LYS A 1 99 ? -25.111 -1.708 27.553 1.00 78.69 99 LYS A CA 1
ATOM 764 C C . LYS A 1 99 ? -25.986 -2.589 28.449 1.00 78.69 99 LYS A C 1
ATOM 766 O O . LYS A 1 99 ? -27.099 -2.185 28.774 1.00 78.69 99 LYS A O 1
ATOM 771 N N . ALA A 1 100 ? -25.450 -3.704 28.945 1.00 77.56 100 ALA A N 1
ATOM 772 C CA . ALA A 1 100 ? -26.128 -4.582 29.898 1.00 77.56 100 ALA A CA 1
ATOM 773 C C . ALA A 1 100 ? -26.458 -3.864 31.221 1.00 77.56 100 ALA A C 1
ATOM 775 O O . ALA A 1 100 ? -27.572 -3.973 31.731 1.00 77.56 100 ALA A O 1
ATOM 776 N N . ARG A 1 101 ? -25.526 -3.061 31.758 1.00 70.62 101 ARG A N 1
ATOM 777 C CA . ARG A 1 101 ? -25.759 -2.276 32.982 1.00 70.62 101 ARG A CA 1
ATOM 778 C C . ARG A 1 101 ? -26.812 -1.181 32.790 1.00 70.62 101 ARG A C 1
ATOM 780 O O . ARG A 1 101 ? -27.563 -0.910 33.720 1.00 70.62 101 ARG A O 1
ATOM 787 N N . LYS A 1 102 ? -26.864 -0.535 31.620 1.00 72.31 102 LYS A N 1
ATOM 788 C CA . LYS A 1 102 ? -27.902 0.456 31.289 1.00 72.31 102 LYS A CA 1
ATOM 789 C C . LYS A 1 102 ? -29.274 -0.194 31.122 1.00 72.31 102 LYS A C 1
ATOM 791 O O . LYS A 1 102 ? -30.225 0.342 31.669 1.00 72.31 102 LYS A O 1
ATOM 796 N N . ALA A 1 103 ? -29.361 -1.344 30.451 1.00 70.88 103 ALA A N 1
ATOM 797 C CA . ALA A 1 103 ? -30.616 -2.082 30.302 1.00 70.88 103 ALA A CA 1
ATOM 798 C C . ALA A 1 103 ? -31.226 -2.442 31.670 1.00 70.88 103 ALA A C 1
ATOM 800 O O . ALA A 1 103 ? -32.370 -2.103 31.936 1.00 70.88 103 ALA A O 1
ATOM 801 N N . ARG A 1 104 ? -30.415 -2.976 32.597 1.00 63.72 104 ARG A N 1
ATOM 802 C CA . ARG A 1 104 ? -30.856 -3.300 33.970 1.00 63.72 104 ARG A CA 1
ATOM 803 C C . ARG A 1 104 ? -31.249 -2.086 34.822 1.00 63.72 104 ARG A C 1
ATOM 805 O O . ARG A 1 104 ? -31.974 -2.233 35.795 1.00 63.72 104 ARG A O 1
ATOM 812 N N . LYS A 1 105 ? -30.755 -0.884 34.502 1.00 58.28 105 LYS A N 1
ATOM 813 C CA . LYS A 1 105 ? -31.108 0.350 35.230 1.00 58.28 105 LYS A CA 1
ATOM 814 C C . LYS A 1 105 ? -32.460 0.934 34.816 1.00 58.28 105 LYS A C 1
ATOM 816 O O . LYS A 1 105 ? -32.976 1.763 35.552 1.00 58.28 105 LYS A O 1
ATOM 821 N N . ILE A 1 106 ? -32.998 0.546 33.660 1.00 55.50 106 ILE A N 1
ATOM 822 C CA . ILE A 1 106 ? -34.289 1.044 33.159 1.00 55.50 106 ILE A CA 1
ATOM 823 C C . ILE A 1 106 ? -35.462 0.294 33.820 1.00 55.50 106 ILE A C 1
ATOM 825 O O . ILE A 1 106 ? -36.561 0.828 33.887 1.00 55.50 106 ILE A O 1
ATOM 829 N N . GLU A 1 107 ? -35.223 -0.899 34.374 1.00 51.91 107 GLU A N 1
ATOM 830 C CA . GLU A 1 107 ? -36.251 -1.720 35.036 1.00 51.91 107 GLU A CA 1
ATOM 831 C C . GLU A 1 107 ? -36.527 -1.328 36.497 1.00 51.91 107 GLU A C 1
ATOM 833 O O . GLU A 1 107 ? -37.525 -1.764 37.065 1.00 51.91 107 GLU A O 1
ATOM 838 N N . PHE A 1 108 ? -35.695 -0.480 37.112 1.00 48.88 108 PHE A N 1
ATOM 839 C CA . PHE A 1 108 ? -35.994 0.067 38.435 1.00 48.88 108 PHE A CA 1
ATOM 840 C C . PHE A 1 108 ? -36.712 1.411 38.287 1.00 48.88 108 PHE A C 1
ATOM 842 O O . PHE A 1 108 ? -36.161 2.309 37.640 1.00 48.88 108 PHE A O 1
ATOM 849 N N . PRO A 1 109 ? -37.911 1.588 38.879 1.00 48.38 109 PRO A N 1
ATOM 850 C CA . PRO A 1 109 ? -38.619 2.854 38.813 1.00 48.38 109 PRO A CA 1
ATOM 851 C C . PRO A 1 109 ? -37.703 3.950 39.352 1.00 48.38 109 PRO A C 1
ATOM 853 O O . PRO A 1 109 ? -37.156 3.855 40.453 1.00 48.38 109 PRO A O 1
ATOM 856 N N . VAL A 1 110 ? -37.503 4.987 38.540 1.00 51.16 110 VAL A N 1
ATOM 857 C CA . VAL A 1 110 ? -36.816 6.207 38.949 1.00 51.16 1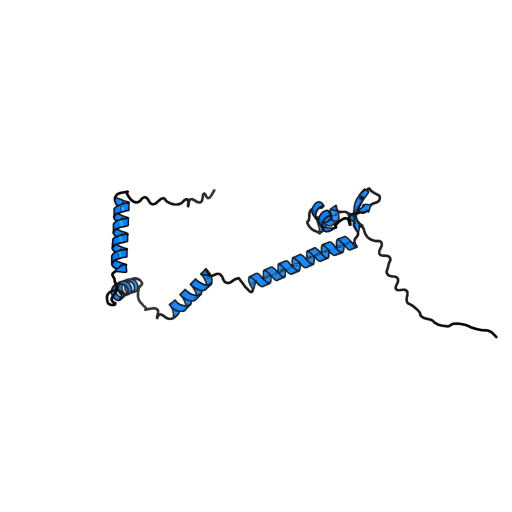10 VAL A CA 1
ATOM 858 C C . VAL A 1 110 ? -37.647 6.804 40.079 1.00 51.16 110 VAL A C 1
ATOM 860 O O . VAL A 1 110 ? -38.609 7.518 39.823 1.00 51.16 110 VAL A O 1
ATOM 863 N N . LEU A 1 111 ? -37.304 6.480 41.328 1.00 54.50 111 LEU A N 1
ATOM 864 C CA . LEU A 1 111 ? -37.921 7.077 42.507 1.00 54.50 111 LEU A CA 1
ATOM 865 C C . LEU A 1 111 ? -37.753 8.593 42.390 1.00 54.50 111 LEU A C 1
ATOM 867 O O . LEU A 1 111 ? -36.633 9.122 42.421 1.00 54.50 111 LEU A O 1
ATOM 871 N N . THR A 1 112 ? -38.864 9.276 42.140 1.00 50.78 112 THR A N 1
ATOM 872 C CA . THR A 1 112 ? -38.973 10.728 42.046 1.00 50.78 112 THR A CA 1
ATOM 873 C C . THR A 1 112 ? -38.740 11.305 43.435 1.00 50.78 112 THR A C 1
ATOM 875 O O . THR A 1 112 ? -39.603 11.219 44.298 1.00 50.78 112 THR A O 1
ATOM 878 N N . GLY A 1 113 ? -37.541 11.834 43.653 1.00 58.66 113 GLY A N 1
ATOM 879 C CA . GLY A 1 113 ? -37.094 12.400 44.920 1.00 58.66 113 GLY A CA 1
ATOM 880 C C . GLY A 1 113 ? -35.722 13.038 44.741 1.00 58.66 113 GLY A C 1
ATOM 881 O O . GLY A 1 113 ? -34.999 12.735 43.780 1.00 58.66 113 GLY A O 1
ATOM 882 N N . SER A 1 114 ? -35.371 13.954 45.637 1.00 63.94 114 SER A N 1
ATOM 883 C CA . SER A 1 114 ? -34.075 14.638 45.595 1.00 63.94 114 SER A CA 1
ATOM 884 C C . SER A 1 114 ? -32.914 13.643 45.784 1.00 63.94 114 SER A C 1
ATOM 886 O O . SER A 1 114 ? -33.073 12.584 46.393 1.00 63.94 114 SER A O 1
ATOM 888 N N . MET A 1 115 ? -31.709 13.972 45.296 1.00 55.88 115 MET A N 1
ATOM 889 C CA . MET A 1 115 ? -30.503 13.143 45.512 1.00 55.88 115 MET A CA 1
ATOM 890 C C . MET A 1 115 ? -30.262 12.822 47.002 1.00 55.88 115 MET A C 1
ATOM 892 O O . MET A 1 115 ? -29.746 11.753 47.320 1.00 55.88 115 MET A O 1
ATOM 896 N N . ALA A 1 116 ? -30.675 13.718 47.906 1.00 54.28 116 ALA A N 1
ATOM 897 C CA . ALA A 1 116 ? -30.555 13.548 49.352 1.00 54.28 116 ALA A CA 1
ATOM 898 C C . ALA A 1 116 ? -31.528 12.498 49.921 1.00 54.28 116 ALA A C 1
ATOM 900 O O . ALA A 1 116 ? -31.127 11.688 50.755 1.00 54.28 116 ALA A O 1
ATOM 901 N N . GLU A 1 117 ? -32.779 12.455 49.451 1.00 55.88 117 GLU A N 1
ATOM 902 C CA . GLU A 1 117 ? -33.729 11.393 49.829 1.00 55.88 117 GLU A CA 1
ATOM 903 C C . GLU A 1 117 ? -33.272 10.026 49.323 1.00 55.88 117 GLU A C 1
ATOM 905 O O . GLU A 1 117 ? -33.354 9.035 50.047 1.00 55.88 117 GLU A O 1
ATOM 910 N N . ARG A 1 118 ? -32.711 9.984 48.107 1.00 57.81 118 ARG A N 1
ATOM 911 C CA . ARG A 1 118 ? -32.162 8.752 47.526 1.00 57.81 118 ARG A CA 1
ATOM 912 C C . ARG A 1 118 ? -30.997 8.192 48.342 1.00 57.81 118 ARG A C 1
ATOM 914 O O . ARG A 1 118 ? -30.949 6.987 48.558 1.00 57.81 118 ARG A O 1
ATOM 921 N N . ALA A 1 119 ? -30.093 9.050 48.820 1.00 57.81 119 ALA A N 1
ATOM 922 C CA . ALA A 1 119 ? -28.977 8.626 49.666 1.00 57.81 119 ALA A CA 1
ATOM 923 C C . ALA A 1 119 ? -29.454 8.074 51.020 1.00 57.81 119 ALA A C 1
ATOM 925 O O . ALA A 1 119 ? -28.917 7.079 51.496 1.00 57.81 119 ALA A O 1
ATOM 926 N N . ARG A 1 120 ? -30.490 8.678 51.621 1.00 57.06 120 ARG A N 1
ATOM 927 C CA . ARG A 1 120 ? -31.045 8.219 52.905 1.00 57.06 120 ARG A CA 1
ATOM 928 C C . ARG A 1 120 ? -31.716 6.851 52.795 1.00 57.06 120 ARG A C 1
ATOM 930 O O . ARG A 1 120 ? -31.412 5.982 53.601 1.00 57.06 120 ARG A O 1
ATOM 937 N N . LEU A 1 121 ? -32.547 6.637 51.774 1.00 57.75 121 LEU A N 1
ATOM 938 C CA . LEU A 1 121 ? -33.232 5.355 51.561 1.00 57.75 121 LEU A CA 1
ATOM 939 C C . LEU A 1 121 ? -32.261 4.195 51.297 1.00 57.75 121 LEU A C 1
ATOM 941 O O . LEU A 1 121 ? -32.514 3.078 51.731 1.00 57.75 121 LEU A O 1
ATOM 945 N N . GLN A 1 122 ? -31.134 4.450 50.625 1.00 59.25 122 GLN A N 1
ATOM 946 C CA . GLN A 1 122 ? -30.113 3.426 50.378 1.00 59.25 122 GLN A CA 1
ATOM 947 C C . GLN A 1 122 ? -29.377 2.984 51.647 1.00 59.25 122 GLN A C 1
ATOM 949 O O . GLN A 1 122 ? -28.982 1.829 51.733 1.00 59.25 122 GLN A O 1
ATOM 954 N N . VAL A 1 123 ? -29.205 3.887 52.615 1.00 55.50 123 VAL A N 1
ATOM 955 C CA . VAL A 1 123 ? -28.546 3.593 53.896 1.00 55.50 123 VAL A CA 1
ATOM 956 C C . VAL A 1 123 ? -29.497 2.877 54.858 1.00 55.50 123 VAL A C 1
ATOM 958 O O . VAL A 1 123 ? -29.059 2.041 55.641 1.00 55.50 123 VAL A O 1
ATOM 961 N N . THR A 1 124 ? -30.798 3.174 54.797 1.00 52.44 124 THR A N 1
ATOM 962 C CA . THR A 1 124 ? -31.801 2.538 55.666 1.00 52.44 124 THR A CA 1
ATOM 963 C C . THR A 1 124 ? -32.304 1.200 55.128 1.00 52.44 124 THR A C 1
ATOM 965 O O . THR A 1 124 ? -32.646 0.335 55.918 1.00 52.44 124 THR A O 1
ATOM 968 N N . ALA A 1 125 ? -32.334 0.995 53.805 1.00 50.00 125 ALA A N 1
ATOM 969 C CA . ALA A 1 125 ? -32.752 -0.282 53.214 1.00 50.00 125 ALA A CA 1
ATOM 970 C C . ALA A 1 125 ? -31.736 -1.414 53.453 1.00 50.00 125 ALA A C 1
ATOM 972 O O . ALA A 1 125 ? -32.103 -2.581 53.464 1.00 50.00 125 ALA A O 1
ATOM 973 N N . THR A 1 126 ? -30.466 -1.083 53.689 1.00 50.28 126 THR A N 1
ATOM 974 C CA . THR A 1 126 ? -29.421 -2.039 54.083 1.00 50.28 126 THR A CA 1
ATOM 975 C C . THR A 1 126 ? -29.378 -2.263 55.596 1.00 50.28 126 THR A C 1
ATOM 977 O O . THR A 1 126 ? -28.297 -2.478 56.124 1.00 50.28 126 THR A O 1
ATOM 980 N N . ALA A 1 127 ? -30.486 -2.090 56.319 1.00 51.81 127 ALA A N 1
ATOM 981 C CA . ALA A 1 127 ? -30.538 -2.330 57.763 1.00 51.81 127 ALA A CA 1
ATOM 982 C C . ALA A 1 127 ? -31.450 -3.509 58.150 1.00 51.81 127 ALA A C 1
ATOM 984 O O . ALA A 1 127 ? -31.276 -4.042 59.242 1.00 51.81 127 ALA A O 1
ATOM 985 N N . ASP A 1 128 ? -32.367 -3.932 57.269 1.00 49.59 128 ASP A N 1
ATOM 986 C CA . ASP A 1 128 ? -33.410 -4.917 57.606 1.00 49.59 128 ASP A CA 1
ATOM 987 C C . ASP A 1 128 ? -33.200 -6.319 57.004 1.00 49.59 128 ASP A C 1
ATOM 989 O O . ASP A 1 128 ? -33.862 -7.259 57.440 1.00 49.59 128 ASP A O 1
ATOM 993 N N . ASP A 1 129 ? -32.247 -6.505 56.082 1.00 46.31 129 ASP A N 1
ATOM 994 C CA . ASP A 1 129 ? -31.923 -7.823 55.523 1.00 46.31 129 ASP A CA 1
ATOM 995 C C . ASP A 1 129 ? -30.566 -8.314 56.046 1.00 46.31 129 ASP A C 1
ATOM 997 O O . ASP A 1 129 ? -29.491 -7.823 55.705 1.00 46.31 129 ASP A O 1
ATOM 1001 N N . SER A 1 130 ? -30.659 -9.313 56.915 1.00 53.38 130 SER A N 1
ATOM 1002 C CA . SER A 1 130 ? -29.605 -10.130 57.508 1.00 53.38 130 SER A CA 1
ATOM 1003 C C . SER A 1 130 ? -28.475 -10.544 56.545 1.00 53.38 130 SER A C 1
ATOM 1005 O O . SER A 1 130 ? -28.648 -11.499 55.796 1.00 53.38 130 SER A O 1
ATOM 1007 N N . ASP A 1 131 ? -27.331 -9.847 56.588 1.00 56.19 131 ASP A N 1
ATOM 1008 C CA . ASP A 1 131 ? -25.945 -10.380 56.609 1.00 56.19 131 ASP A CA 1
ATOM 1009 C C . ASP A 1 131 ? -24.948 -9.204 56.484 1.00 56.19 131 ASP A C 1
ATOM 1011 O O . ASP A 1 131 ? -24.484 -8.837 55.404 1.00 56.19 131 ASP A O 1
ATOM 1015 N N . HIS A 1 132 ? -24.643 -8.533 57.601 1.00 50.62 132 HIS A N 1
ATOM 1016 C CA . HIS A 1 132 ? -23.774 -7.339 57.620 1.00 50.62 132 HIS A CA 1
ATOM 1017 C C . HIS A 1 132 ? -22.403 -7.572 58.267 1.00 50.62 132 HIS A C 1
ATOM 1019 O O . HIS A 1 132 ? -21.770 -6.607 58.703 1.00 50.62 132 HIS A O 1
ATOM 1025 N N . SER A 1 133 ? -21.914 -8.816 58.326 1.00 54.91 133 SER A N 1
ATOM 1026 C CA . SER A 1 133 ? -20.513 -9.085 58.693 1.00 54.91 133 SER A CA 1
ATOM 1027 C C . SER A 1 133 ? -19.565 -8.346 57.750 1.00 54.91 133 SER A C 1
ATOM 1029 O O . SER A 1 133 ? -18.695 -7.603 58.196 1.00 54.91 133 SER A O 1
ATOM 1031 N N . ASP A 1 134 ? -19.829 -8.439 56.450 1.00 55.59 134 ASP A N 1
ATOM 1032 C CA . ASP A 1 134 ? -18.882 -8.041 55.409 1.00 55.59 134 ASP A CA 1
ATOM 1033 C C . ASP A 1 134 ? -18.762 -6.517 55.278 1.00 55.59 134 ASP A C 1
ATOM 1035 O O . ASP A 1 134 ? -17.688 -5.983 54.998 1.00 55.59 134 ASP A O 1
ATOM 1039 N N . VAL A 1 135 ? -19.857 -5.788 55.523 1.00 57.00 135 VAL A N 1
ATOM 1040 C CA . VAL A 1 135 ? -19.873 -4.315 55.487 1.00 57.00 135 VAL A CA 1
ATOM 1041 C C . VAL A 1 135 ? -19.182 -3.738 56.723 1.00 57.00 135 VAL A C 1
ATOM 1043 O O . VAL A 1 135 ? -18.400 -2.792 56.607 1.00 57.00 135 VAL A O 1
ATOM 1046 N N . ARG A 1 136 ? -19.419 -4.324 57.906 1.00 59.06 136 ARG A N 1
ATOM 1047 C CA . ARG A 1 136 ? -18.727 -3.927 59.142 1.00 59.06 136 ARG A CA 1
ATOM 1048 C C . ARG A 1 136 ? -17.236 -4.229 59.068 1.00 59.06 136 ARG A C 1
ATOM 1050 O O . ARG A 1 136 ? -16.435 -3.389 59.467 1.00 59.06 136 ARG A O 1
ATOM 1057 N N . GLU A 1 137 ? -16.872 -5.385 58.524 1.00 59.78 137 GLU A N 1
ATOM 1058 C CA . GLU A 1 137 ? -15.480 -5.798 58.359 1.00 59.78 137 GLU A CA 1
ATOM 1059 C C . GLU A 1 137 ? -14.756 -4.919 57.326 1.00 59.78 137 GLU A C 1
ATOM 1061 O O . GLU A 1 137 ? -13.624 -4.494 57.560 1.00 59.78 137 GLU A O 1
ATOM 1066 N N . GLN A 1 138 ? -15.427 -4.524 56.235 1.00 61.41 138 GLN A N 1
ATOM 1067 C CA . GLN A 1 138 ? -14.889 -3.532 55.295 1.00 61.41 138 GLN A CA 1
ATOM 1068 C C . GLN A 1 138 ? -14.707 -2.146 55.919 1.00 61.41 138 GLN A C 1
ATOM 1070 O O . GLN A 1 138 ? -13.689 -1.505 55.646 1.00 61.41 138 GLN A O 1
ATOM 1075 N N . MET A 1 139 ? -15.650 -1.677 56.745 1.00 66.06 139 MET A N 1
ATOM 1076 C CA . MET A 1 139 ? -15.498 -0.400 57.452 1.00 66.06 139 MET A CA 1
ATOM 1077 C C . MET A 1 139 ? -14.324 -0.451 58.432 1.00 66.06 139 MET A C 1
ATOM 1079 O O . MET A 1 139 ? -13.454 0.409 58.359 1.00 66.06 139 MET A O 1
ATOM 1083 N N . GLN A 1 140 ? -14.210 -1.504 59.247 1.00 67.31 140 GLN A N 1
ATOM 1084 C CA . GLN A 1 140 ? -13.071 -1.674 60.157 1.00 67.31 140 GLN A CA 1
ATOM 1085 C C . GLN A 1 140 ? -11.735 -1.787 5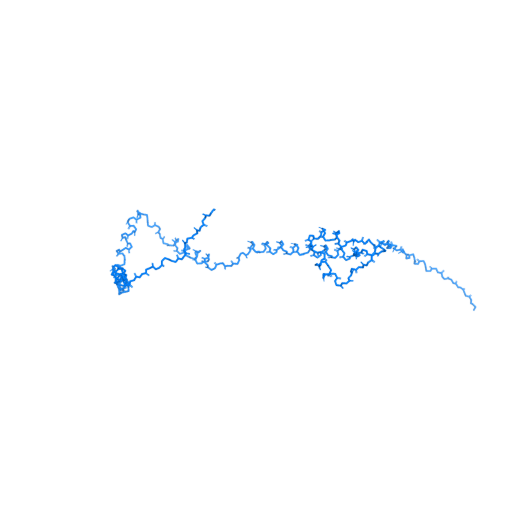9.410 1.00 67.31 140 GLN A C 1
ATOM 1087 O O . GLN A 1 140 ? -10.745 -1.179 59.809 1.00 67.31 140 GLN A O 1
ATOM 1092 N N . ALA A 1 141 ? -11.690 -2.506 58.286 1.00 67.56 141 ALA A N 1
ATOM 1093 C CA . ALA A 1 141 ? -10.487 -2.601 57.464 1.00 67.56 141 ALA A CA 1
ATOM 1094 C C . ALA A 1 141 ? -10.117 -1.266 56.790 1.00 67.56 141 ALA A C 1
ATOM 1096 O O . ALA A 1 141 ? -8.941 -1.031 56.507 1.00 67.56 141 ALA A O 1
ATOM 1097 N N . SER A 1 142 ? -11.100 -0.409 56.501 1.00 67.31 142 SER A N 1
ATOM 1098 C CA . SER A 1 142 ? -10.880 0.945 55.987 1.00 67.31 142 SER A CA 1
ATOM 1099 C C . SER A 1 142 ? -10.360 1.878 57.080 1.00 67.31 142 SER A C 1
ATOM 1101 O O . SER A 1 142 ? -9.391 2.599 56.844 1.00 67.31 142 SER A O 1
ATOM 1103 N N . ASP A 1 143 ? -10.951 1.821 58.273 1.00 73.06 143 ASP A N 1
ATOM 1104 C CA . ASP A 1 143 ? -10.544 2.632 59.422 1.00 73.06 143 ASP A CA 1
ATOM 1105 C C . ASP A 1 143 ? -9.121 2.271 59.865 1.00 73.06 143 ASP A C 1
ATOM 1107 O O . ASP A 1 143 ? -8.274 3.156 59.971 1.00 73.06 143 ASP A O 1
ATOM 1111 N N . ASN A 1 144 ? -8.794 0.977 59.956 1.00 73.12 144 ASN A N 1
ATOM 1112 C CA . ASN A 1 144 ? -7.438 0.510 60.265 1.00 73.12 144 ASN A CA 1
ATOM 1113 C C . ASN A 1 144 ? -6.409 0.993 59.228 1.00 73.12 144 ASN A C 1
ATOM 1115 O O . ASN A 1 144 ? -5.328 1.451 59.589 1.00 73.12 144 ASN A O 1
ATOM 1119 N N . ARG A 1 145 ? -6.746 0.971 57.928 1.00 68.06 145 ARG A N 1
ATOM 1120 C CA . ARG A 1 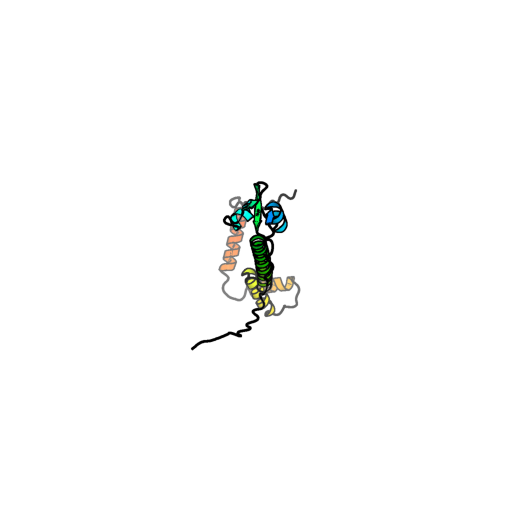145 ? -5.861 1.515 56.877 1.00 68.06 145 ARG A CA 1
ATOM 1121 C C . ARG A 1 145 ? -5.669 3.023 56.997 1.00 68.06 145 ARG A C 1
ATOM 1123 O O . ARG A 1 145 ? -4.611 3.533 56.625 1.00 68.06 145 ARG A O 1
ATOM 1130 N N . MET A 1 146 ? -6.695 3.743 57.444 1.00 71.19 146 MET A N 1
ATOM 1131 C CA . MET A 1 146 ? -6.629 5.187 57.635 1.00 71.19 146 MET A CA 1
ATOM 1132 C C . MET A 1 146 ? -5.778 5.533 58.859 1.00 71.19 146 MET A C 1
ATOM 1134 O O . MET A 1 146 ? -4.944 6.433 58.778 1.00 71.19 146 MET A O 1
ATOM 1138 N N . GLU A 1 147 ? -5.898 4.767 59.943 1.00 73.75 147 GLU A N 1
ATOM 1139 C CA . GLU A 1 147 ? -5.006 4.863 61.100 1.00 73.75 147 GLU A CA 1
ATOM 1140 C C . GLU A 1 147 ? -3.554 4.527 60.738 1.00 73.75 147 GLU A C 1
ATOM 1142 O O . GLU A 1 147 ? -2.649 5.270 61.116 1.00 73.75 147 GLU A O 1
ATOM 1147 N N . ASP A 1 148 ? -3.316 3.479 59.945 1.00 72.69 148 ASP A N 1
ATOM 1148 C CA . ASP A 1 148 ? -1.977 3.100 59.480 1.00 72.69 148 ASP A CA 1
ATOM 1149 C C . ASP A 1 148 ? -1.349 4.174 58.580 1.00 72.69 148 ASP A C 1
ATOM 1151 O O . ASP A 1 148 ? -0.142 4.421 58.649 1.00 72.69 148 ASP A O 1
ATOM 1155 N N . TYR A 1 149 ? -2.153 4.856 57.757 1.00 67.94 149 TYR A N 1
ATOM 1156 C CA . TYR A 1 149 ? -1.708 6.019 56.984 1.00 67.94 149 TYR A CA 1
ATOM 1157 C C . TYR A 1 149 ? -1.345 7.198 57.897 1.00 67.94 149 TYR A C 1
ATOM 1159 O O . TYR A 1 149 ? -0.265 7.771 57.758 1.00 67.94 149 TYR A O 1
ATOM 1167 N N . MET A 1 150 ? -2.200 7.526 58.871 1.00 71.94 150 MET A N 1
ATOM 1168 C CA . MET A 1 150 ? -1.962 8.622 59.821 1.00 71.94 150 MET A CA 1
ATOM 1169 C C . MET A 1 150 ? -0.759 8.349 60.738 1.00 71.94 150 MET A C 1
ATOM 1171 O O . MET A 1 150 ? -0.042 9.276 61.109 1.00 71.94 150 MET A O 1
ATOM 1175 N N . ARG A 1 151 ? -0.492 7.077 61.058 1.00 78.69 151 ARG A N 1
ATOM 1176 C CA . ARG A 1 151 ? 0.685 6.614 61.811 1.00 78.69 151 ARG A CA 1
ATOM 1177 C C . ARG A 1 151 ? 1.949 6.513 60.940 1.00 78.69 151 ARG A C 1
ATOM 1179 O O . ARG A 1 151 ? 3.030 6.256 61.462 1.00 78.69 151 ARG A O 1
ATOM 1186 N N . GLY A 1 152 ? 1.837 6.710 59.624 1.00 67.62 152 GLY A N 1
ATOM 1187 C CA . GLY A 1 152 ? 2.956 6.657 58.678 1.00 67.62 152 GLY A CA 1
ATOM 1188 C C . GLY A 1 152 ? 3.417 5.243 58.296 1.00 67.62 152 GLY A C 1
ATOM 1189 O O . GLY A 1 152 ? 4.439 5.099 57.628 1.00 67.62 152 GLY A O 1
ATOM 1190 N N . ALA A 1 153 ? 2.679 4.201 58.692 1.00 69.56 153 ALA A N 1
ATOM 1191 C CA . ALA A 1 153 ? 2.942 2.810 58.316 1.00 69.56 153 ALA A CA 1
ATOM 1192 C C . ALA A 1 153 ? 2.512 2.509 56.867 1.00 69.56 153 ALA A C 1
ATOM 1194 O O . ALA A 1 153 ? 3.098 1.651 56.205 1.00 69.56 153 ALA A O 1
ATOM 1195 N N . LEU A 1 154 ? 1.525 3.247 56.347 1.00 57.12 154 LEU A N 1
ATOM 1196 C CA . LEU A 1 154 ? 1.057 3.137 54.968 1.00 57.12 154 LEU A CA 1
ATOM 1197 C C . LEU A 1 154 ? 1.491 4.370 54.154 1.00 57.12 154 LEU A C 1
ATOM 1199 O O . LEU A 1 154 ? 1.048 5.483 54.421 1.00 57.12 154 LEU A O 1
ATOM 1203 N N . VAL A 1 155 ? 2.326 4.192 53.123 1.00 61.00 155 VAL A N 1
ATOM 1204 C CA . VAL A 1 155 ? 2.756 5.283 52.225 1.00 61.00 155 VAL A CA 1
ATOM 1205 C C . VAL A 1 155 ? 2.154 5.076 50.837 1.00 61.00 155 VAL A C 1
ATOM 1207 O O . VAL A 1 155 ? 2.605 4.224 50.070 1.00 61.00 155 VAL A O 1
ATOM 1210 N N . TYR A 1 156 ? 1.158 5.885 50.470 1.00 60.66 156 TYR A N 1
ATOM 1211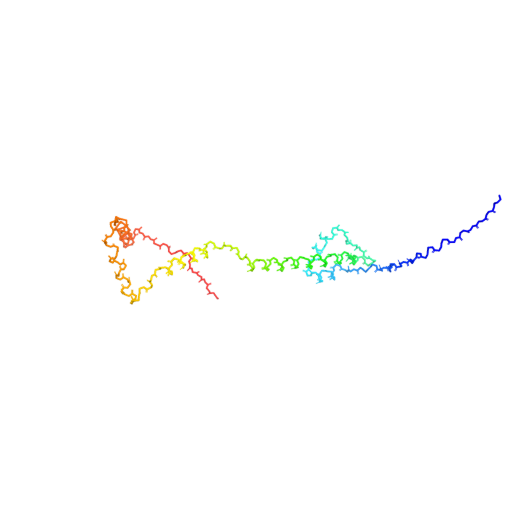 C CA . TYR A 1 156 ? 0.635 5.902 49.102 1.00 60.66 156 TYR A CA 1
ATOM 1212 C C . TYR A 1 156 ? 1.650 6.563 48.163 1.00 60.66 156 TYR A C 1
ATOM 1214 O O . TYR A 1 156 ? 1.735 7.788 48.067 1.00 60.66 156 TYR A O 1
ATOM 1222 N N . ARG A 1 157 ? 2.428 5.759 47.429 1.00 57.47 157 ARG A N 1
ATOM 1223 C CA . ARG A 1 157 ? 3.211 6.279 46.303 1.00 57.47 157 ARG A CA 1
ATOM 1224 C C . ARG A 1 157 ? 2.257 6.696 45.188 1.00 57.47 157 ARG A C 1
ATOM 1226 O O . ARG A 1 157 ? 1.639 5.859 44.535 1.00 57.47 157 ARG A O 1
ATOM 1233 N N . LYS A 1 158 ? 2.170 8.004 44.949 1.00 52.09 158 LYS A N 1
ATOM 1234 C CA . LYS A 1 158 ? 1.553 8.576 43.750 1.00 52.09 158 LYS A CA 1
ATOM 1235 C C . LYS A 1 158 ? 2.278 7.998 42.526 1.00 52.09 158 LYS A C 1
ATOM 1237 O O . LYS A 1 158 ? 3.451 8.294 42.311 1.00 52.09 158 LYS A O 1
ATOM 1242 N N . GLY A 1 159 ? 1.606 7.131 41.766 1.00 53.97 159 GLY A N 1
ATOM 1243 C CA . GLY A 1 159 ? 2.133 6.605 40.503 1.00 53.97 159 GLY A CA 1
ATOM 1244 C C . GLY A 1 159 ? 2.465 7.743 39.524 1.00 53.97 159 GLY A C 1
ATOM 1245 O O . GLY A 1 159 ? 1.904 8.836 39.661 1.00 53.97 159 GLY A O 1
ATOM 1246 N N . PRO A 1 160 ? 3.374 7.532 38.554 1.00 50.81 160 PRO A N 1
ATOM 1247 C CA . PRO A 1 160 ? 3.857 8.583 37.665 1.00 50.81 160 PRO A CA 1
ATOM 1248 C C . PRO A 1 160 ? 2.758 8.990 36.675 1.00 50.81 160 PRO A C 1
ATOM 1250 O O . PRO A 1 160 ? 2.674 8.504 35.554 1.00 50.81 160 PRO A O 1
ATOM 1253 N N . GLY A 1 161 ? 1.887 9.889 37.119 1.00 52.19 161 GLY A N 1
ATOM 1254 C CA . GLY A 1 161 ? 0.864 10.557 36.326 1.00 52.19 161 GLY A CA 1
ATOM 1255 C C . GLY A 1 161 ? 1.119 12.056 36.320 1.00 52.19 161 GLY A C 1
ATOM 1256 O O . GLY A 1 161 ? 0.306 12.820 36.828 1.00 52.19 161 GLY A O 1
ATOM 1257 N N . ALA A 1 162 ? 2.273 12.471 35.798 1.00 45.66 162 ALA A N 1
ATOM 1258 C CA . ALA A 1 162 ? 2.551 13.860 35.459 1.00 45.66 162 ALA A CA 1
ATOM 1259 C C . ALA A 1 162 ? 2.793 13.918 33.950 1.00 45.66 162 ALA A C 1
ATOM 1261 O O . ALA A 1 162 ? 3.898 13.669 33.470 1.00 45.66 162 ALA A O 1
ATOM 1262 N N . ARG A 1 163 ? 1.721 14.190 33.200 1.00 51.06 163 ARG A N 1
ATOM 1263 C CA . ARG A 1 163 ? 1.843 14.659 31.821 1.00 51.06 163 ARG A CA 1
ATOM 1264 C C . ARG A 1 163 ? 2.583 15.996 31.877 1.00 51.06 163 ARG A C 1
ATOM 1266 O O . ARG A 1 163 ? 2.140 16.908 32.569 1.00 51.06 163 ARG A O 1
ATOM 1273 N N . LYS A 1 164 ? 3.740 16.063 31.221 1.00 49.59 164 LYS A N 1
ATOM 1274 C CA . LYS A 1 164 ? 4.352 17.326 30.816 1.00 49.59 164 LYS A CA 1
ATOM 1275 C C . LYS A 1 164 ? 3.637 17.743 29.538 1.00 49.59 164 LYS A C 1
ATOM 1277 O O . LYS A 1 164 ? 3.845 17.097 28.516 1.00 49.59 164 LYS A O 1
ATOM 1282 N N . ASP A 1 165 ? 2.811 18.772 29.623 1.00 52.47 165 ASP A N 1
ATOM 1283 C CA . ASP A 1 165 ? 2.417 19.531 28.443 1.00 52.47 165 ASP A CA 1
ATOM 1284 C C . ASP A 1 165 ? 3.455 20.653 28.303 1.00 52.47 165 ASP A C 1
ATOM 1286 O O . ASP A 1 165 ? 3.661 21.439 29.232 1.00 52.47 165 ASP A O 1
ATOM 1290 N N . GLY A 1 166 ? 4.199 20.600 27.199 1.00 45.97 166 GLY A N 1
ATOM 1291 C CA . GLY A 1 166 ? 5.060 21.672 26.705 1.00 45.97 166 GLY A CA 1
ATOM 1292 C C . GLY A 1 166 ? 4.377 22.404 25.564 1.00 45.97 166 GLY A C 1
ATOM 1293 O O . GLY A 1 166 ? 3.413 21.833 25.002 1.00 45.97 166 GLY A O 1
#

Foldseek 3Di:
DDDDDDDPPPPPPPPPPDPPPFDKDALVRLCVVLVHDSVVLCVVCVPQFDADPVRTTIHTVVSSVVSVVVSVVVVVVVVVVVVCCVVCPDDDVVVVVVVVVVVVVVPDPPPPDDPVVVVVCVVVVVPPDDDCPVVVVVVVVVVVVVVCVVVVVDDDDDPPPDDDDD

Secondary structure (DSSP, 8-state):
-----------------------EEEHHHHHHHTTS-HHHHHHHTTT-PEE-TTS-EEEEHHHHHHHHHHHHHHHHHHHHHHHHHHHS----HHHHHHHHHHHHHHSS----S-HHHHHHHHHHHTTSSS--HHHHHHHHHHHHHHHHHHTTS------S------